Protein AF-A0A957IER5-F1 (afdb_monomer_lite)

Foldseek 3Di:
DVVVVVVVVVVVVVVVVVVVVVVVVVVVPDDPCNVVVCVVPVVSVVVVCCCVPPVVVVVVVVVVVVVVVVVD

Radius of gyration: 19.81 Å; chains: 1; bounding box: 50×20×50 Å

Secondary structure (DSSP, 8-state):
-HHHHHHHHHHHHHHHHHHHHHHHHHHHH--HHHHHHHHT-HHHHHHHHHIIIIIHHHHHHHHHHHHHHT--

pLDDT: mean 94.26, std 7.49, range [53.66, 98.38]

Sequence (72 aa):
MILTGFLTVIAQLLGLLFIVTSMLAMGMSLTTAQIIEPLKNVRLVILALLANFVLIPLLAYVIILVKMIYWF

S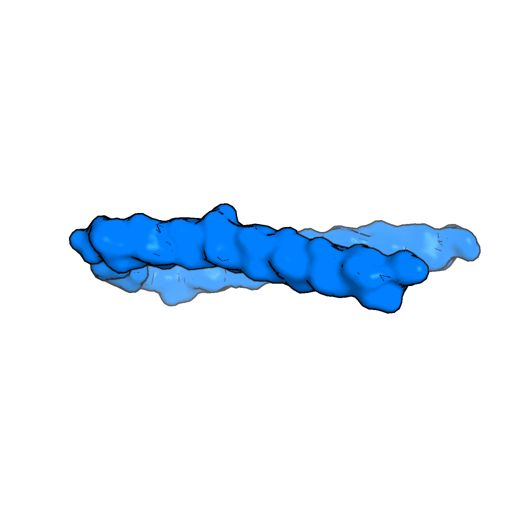tructure (mmCIF, N/CA/C/O backbone):
data_AF-A0A957IER5-F1
#
_entry.id   AF-A0A957IER5-F1
#
loop_
_atom_site.group_PDB
_atom_site.id
_atom_site.type_symbol
_atom_site.label_atom_id
_atom_site.label_alt_id
_atom_site.label_comp_id
_atom_site.label_asym_id
_atom_site.label_entity_id
_atom_site.label_seq_id
_atom_site.pdbx_PDB_ins_code
_atom_site.Cartn_x
_atom_site.Cartn_y
_atom_site.Cartn_z
_atom_site.occupancy
_atom_site.B_iso_or_equiv
_atom_site.auth_seq_id
_atom_site.auth_comp_id
_atom_site.auth_asym_id
_atom_site.auth_atom_id
_atom_site.pdbx_PDB_model_num
ATOM 1 N N . MET A 1 1 ? 27.295 5.636 -18.950 1.00 73.19 1 MET A N 1
ATOM 2 C CA . MET A 1 1 ? 26.901 4.358 -18.314 1.00 73.19 1 MET A CA 1
ATOM 3 C C . MET A 1 1 ? 26.932 4.423 -16.782 1.00 73.19 1 MET A C 1
ATOM 5 O O . MET A 1 1 ? 25.932 4.073 -16.174 1.00 73.19 1 MET A O 1
ATOM 9 N N . ILE A 1 2 ? 28.007 4.918 -16.145 1.00 90.94 2 ILE A N 1
ATOM 10 C CA . ILE A 1 2 ? 28.097 5.017 -14.667 1.00 90.94 2 ILE A CA 1
ATOM 11 C C . ILE A 1 2 ? 27.140 6.076 -14.085 1.00 90.94 2 ILE A C 1
ATOM 13 O O . ILE A 1 2 ? 26.353 5.761 -13.198 1.00 90.94 2 ILE A O 1
ATOM 17 N N . LEU A 1 3 ? 27.136 7.303 -14.627 1.00 93.19 3 LEU A N 1
ATOM 18 C CA . LEU A 1 3 ? 26.242 8.381 -14.172 1.00 93.19 3 LEU A CA 1
ATOM 19 C C . LEU A 1 3 ? 24.759 7.995 -14.282 1.00 93.19 3 LEU A C 1
ATOM 21 O O . LEU A 1 3 ? 23.993 8.184 -13.348 1.00 93.19 3 LEU A O 1
ATOM 25 N N . THR A 1 4 ? 24.361 7.401 -15.406 1.00 94.94 4 THR A N 1
ATOM 26 C CA . THR A 1 4 ? 22.987 6.931 -15.628 1.00 94.94 4 THR A CA 1
ATOM 27 C C . THR A 1 4 ? 22.591 5.824 -14.652 1.00 94.94 4 THR A C 1
ATOM 29 O O . THR A 1 4 ? 21.473 5.838 -14.148 1.00 94.94 4 THR A O 1
ATOM 32 N N . GLY A 1 5 ? 23.503 4.895 -14.338 1.00 94.06 5 GLY A N 1
ATOM 33 C CA . GLY A 1 5 ? 23.264 3.859 -13.329 1.00 94.06 5 GLY A CA 1
ATOM 34 C C . GLY A 1 5 ? 23.075 4.451 -11.932 1.00 94.06 5 GLY A C 1
ATOM 35 O O . GLY A 1 5 ? 22.107 4.124 -11.252 1.00 94.06 5 GLY A O 1
ATOM 36 N N . PHE A 1 6 ? 23.934 5.395 -11.545 1.00 95.81 6 PHE A N 1
ATOM 37 C CA . PHE A 1 6 ? 23.825 6.108 -10.271 1.00 95.81 6 PHE A CA 1
ATOM 38 C C . PHE A 1 6 ? 22.501 6.878 -10.144 1.00 95.81 6 PHE A C 1
ATOM 40 O O . PHE A 1 6 ? 21.789 6.726 -9.152 1.00 95.81 6 PHE A O 1
ATOM 47 N N . LEU A 1 7 ? 22.120 7.636 -11.177 1.00 97.12 7 LEU A N 1
ATOM 48 C CA . LEU A 1 7 ? 20.844 8.356 -11.207 1.00 97.12 7 LEU A CA 1
ATOM 49 C C . LEU A 1 7 ? 19.637 7.411 -11.162 1.00 97.12 7 LEU A C 1
ATOM 51 O O . LEU A 1 7 ? 18.642 7.736 -10.524 1.00 97.12 7 LEU A O 1
ATOM 55 N N . THR A 1 8 ? 19.725 6.234 -11.789 1.00 97.50 8 THR A N 1
ATOM 56 C CA . THR A 1 8 ? 18.650 5.228 -11.755 1.00 97.50 8 THR A CA 1
ATOM 57 C C . THR A 1 8 ? 18.439 4.689 -10.344 1.00 97.50 8 THR A C 1
ATOM 59 O O . THR A 1 8 ? 17.303 4.624 -9.882 1.00 97.50 8 THR A O 1
ATOM 62 N N . VAL A 1 9 ? 19.521 4.355 -9.634 1.00 97.69 9 VAL A N 1
ATOM 63 C CA . VAL A 1 9 ? 19.441 3.880 -8.243 1.00 97.69 9 VAL A CA 1
ATOM 64 C C . VAL A 1 9 ? 18.844 4.957 -7.340 1.00 97.69 9 VAL A C 1
ATOM 66 O O . VAL A 1 9 ? 17.943 4.666 -6.556 1.00 97.69 9 VAL A O 1
ATOM 69 N N . ILE A 1 10 ? 19.277 6.214 -7.489 1.00 97.88 10 ILE A N 1
ATOM 70 C CA . ILE A 1 10 ? 18.683 7.338 -6.753 1.00 97.88 10 ILE A CA 1
ATOM 71 C C . ILE A 1 10 ? 17.192 7.466 -7.076 1.00 97.88 10 ILE A C 1
ATOM 73 O O . ILE A 1 10 ? 16.386 7.559 -6.157 1.00 97.88 10 ILE A O 1
ATOM 77 N N . ALA A 1 11 ? 16.802 7.433 -8.351 1.00 97.44 11 ALA A N 1
ATOM 78 C CA . ALA A 1 11 ? 15.404 7.557 -8.753 1.00 97.44 11 ALA A CA 1
ATOM 79 C C . ALA A 1 11 ? 14.528 6.429 -8.180 1.00 97.44 11 ALA A C 1
ATOM 81 O O . ALA A 1 11 ? 13.419 6.690 -7.722 1.00 97.44 11 ALA A O 1
ATOM 82 N N . GLN A 1 12 ? 15.030 5.192 -8.147 1.00 97.62 12 GLN A N 1
ATOM 83 C CA . GLN A 1 12 ? 14.331 4.056 -7.541 1.00 97.62 12 GLN A CA 1
ATOM 84 C C . GLN A 1 12 ? 14.178 4.219 -6.026 1.00 97.62 12 GLN A C 1
ATOM 86 O O . GLN A 1 12 ? 13.085 4.013 -5.499 1.00 97.62 12 GLN A O 1
ATOM 91 N N . LEU A 1 13 ? 15.245 4.629 -5.331 1.00 98.38 13 LEU A N 1
ATOM 92 C CA . LEU A 1 13 ? 15.208 4.882 -3.889 1.00 98.38 13 LEU A CA 1
ATOM 93 C C . LEU A 1 13 ? 14.240 6.016 -3.546 1.00 98.38 13 LEU A C 1
ATOM 95 O O . LEU A 1 13 ? 13.409 5.865 -2.654 1.00 98.38 13 LEU A O 1
ATOM 99 N N . LEU A 1 14 ? 14.307 7.129 -4.276 1.00 98.12 14 LEU A N 1
ATOM 100 C CA . LEU A 1 14 ? 13.411 8.266 -4.079 1.00 98.12 14 LEU A CA 1
ATOM 101 C C . LEU A 1 14 ? 11.963 7.909 -4.412 1.00 98.12 14 LEU A C 1
ATOM 103 O O . LEU A 1 14 ? 11.070 8.285 -3.661 1.00 98.12 14 LEU A O 1
ATOM 107 N N . GLY A 1 15 ? 11.722 7.154 -5.486 1.00 97.94 15 GLY A N 1
ATOM 108 C CA . GLY A 1 15 ? 10.388 6.675 -5.839 1.00 97.94 15 GLY A CA 1
ATOM 109 C C . GLY A 1 15 ? 9.793 5.787 -4.748 1.00 97.94 15 GLY A C 1
ATOM 110 O O . GLY A 1 15 ? 8.650 5.991 -4.342 1.00 97.94 15 GLY A O 1
ATOM 111 N N . LEU A 1 16 ? 10.583 4.856 -4.207 1.00 98.25 16 LEU A N 1
ATOM 112 C CA . LEU A 1 16 ? 10.155 4.009 -3.095 1.00 98.25 16 LEU A CA 1
ATOM 113 C C . LEU A 1 16 ? 9.846 4.839 -1.843 1.00 98.25 16 LEU A C 1
ATOM 115 O O . LEU A 1 16 ? 8.770 4.695 -1.264 1.00 98.25 16 LEU A O 1
ATOM 119 N N . LEU A 1 17 ? 10.761 5.727 -1.442 1.00 98.38 17 LEU A N 1
ATOM 120 C CA . LEU A 1 17 ? 10.570 6.590 -0.276 1.00 98.38 17 LEU A CA 1
ATOM 121 C C . LEU A 1 17 ? 9.342 7.486 -0.440 1.00 98.38 17 LEU A C 1
ATOM 123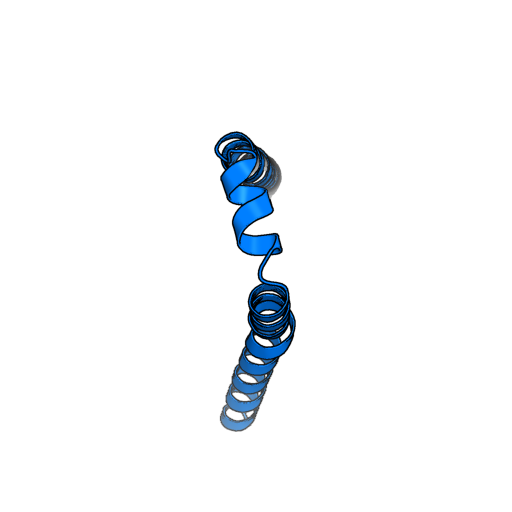 O O . LEU A 1 17 ? 8.562 7.629 0.499 1.00 98.38 17 LEU A O 1
ATOM 127 N N . PHE A 1 18 ? 9.126 8.040 -1.631 1.00 98.12 18 PHE A N 1
ATOM 128 C CA . PHE A 1 18 ? 7.958 8.853 -1.945 1.00 98.12 18 PHE A CA 1
ATOM 129 C C . PHE A 1 18 ? 6.656 8.069 -1.771 1.00 98.12 18 PHE A C 1
ATOM 131 O O . PHE A 1 18 ? 5.743 8.545 -1.097 1.00 98.12 18 PHE A O 1
ATOM 138 N N . ILE A 1 19 ? 6.576 6.859 -2.332 1.00 98.19 19 ILE A N 1
ATOM 139 C CA . ILE A 1 19 ? 5.378 6.019 -2.220 1.00 98.19 19 ILE A CA 1
ATOM 140 C C . ILE A 1 19 ? 5.124 5.672 -0.753 1.00 98.19 19 ILE A C 1
ATOM 142 O O . ILE A 1 19 ? 4.020 5.886 -0.257 1.00 98.19 19 ILE A O 1
ATOM 146 N N . VAL A 1 20 ? 6.141 5.184 -0.039 1.00 98.19 20 VAL A N 1
ATOM 147 C CA . VAL A 1 20 ? 5.998 4.754 1.359 1.00 98.19 20 VAL A CA 1
ATOM 148 C C . VAL A 1 20 ? 5.580 5.919 2.255 1.00 98.19 20 VAL A C 1
ATOM 150 O O . VAL A 1 20 ? 4.624 5.788 3.014 1.00 98.19 20 VAL A O 1
ATOM 153 N N . THR A 1 21 ? 6.247 7.069 2.146 1.00 98.12 21 THR A N 1
ATOM 154 C CA . THR A 1 21 ? 5.921 8.253 2.961 1.00 98.12 21 THR A CA 1
ATOM 155 C C . THR A 1 21 ? 4.544 8.821 2.627 1.00 98.12 21 THR A C 1
ATOM 157 O O . THR A 1 21 ? 3.805 9.173 3.542 1.00 98.12 21 THR A O 1
ATOM 160 N N . SER A 1 22 ? 4.147 8.839 1.351 1.00 97.81 22 SER A N 1
ATOM 161 C CA . SER A 1 22 ? 2.820 9.313 0.934 1.00 97.81 22 SER A CA 1
ATOM 162 C C . SER A 1 22 ? 1.698 8.385 1.404 1.00 97.81 22 SER A C 1
ATOM 164 O O . SER A 1 22 ? 0.677 8.857 1.900 1.00 97.81 22 SER A O 1
ATOM 166 N N . MET A 1 23 ? 1.882 7.065 1.297 1.00 97.69 23 MET A N 1
ATOM 167 C CA . MET A 1 23 ? 0.905 6.083 1.785 1.00 97.69 23 MET A CA 1
ATOM 168 C C . MET A 1 23 ? 0.806 6.099 3.315 1.00 97.69 23 MET A C 1
ATOM 170 O O . MET A 1 23 ? -0.291 5.998 3.863 1.00 97.69 23 MET A O 1
ATOM 174 N N . LEU A 1 24 ? 1.930 6.295 4.012 1.00 97.69 24 LEU A N 1
ATOM 175 C CA . LEU A 1 24 ? 1.954 6.470 5.464 1.00 97.69 24 LEU A CA 1
ATOM 176 C C . LEU A 1 24 ? 1.216 7.748 5.883 1.00 97.69 24 LEU A C 1
ATOM 178 O O . LEU A 1 24 ? 0.373 7.696 6.774 1.00 97.69 24 LEU A O 1
ATOM 182 N N . ALA A 1 25 ? 1.488 8.875 5.220 1.00 97.81 25 ALA A N 1
ATOM 183 C CA . ALA A 1 25 ? 0.810 10.141 5.482 1.00 97.81 25 ALA A CA 1
ATOM 184 C C . ALA A 1 25 ? -0.703 10.032 5.238 1.00 97.81 25 ALA A C 1
ATOM 186 O O . ALA A 1 25 ? -1.490 10.490 6.064 1.00 97.81 25 ALA A O 1
ATOM 187 N N . MET A 1 26 ? -1.115 9.362 4.155 1.00 97.31 26 MET A N 1
ATOM 188 C CA . MET A 1 26 ? -2.523 9.069 3.886 1.00 97.31 26 MET A CA 1
ATOM 189 C C . MET A 1 26 ? -3.144 8.264 5.031 1.00 97.31 26 MET A C 1
ATOM 191 O O . MET A 1 26 ? -4.180 8.664 5.552 1.00 97.31 26 MET A O 1
ATOM 195 N N . GLY A 1 27 ? -2.492 7.190 5.483 1.00 94.56 27 GLY A N 1
ATOM 196 C CA . GLY A 1 27 ? -2.965 6.396 6.619 1.00 94.56 27 GLY A CA 1
ATOM 197 C C . GLY A 1 27 ? -3.071 7.204 7.917 1.00 94.56 27 GLY A C 1
ATOM 198 O O . GLY A 1 27 ? -4.085 7.125 8.602 1.00 94.56 27 GLY A O 1
ATOM 199 N N . MET A 1 28 ? -2.066 8.028 8.227 1.00 96.25 28 MET A N 1
ATOM 200 C CA . MET A 1 28 ? -2.054 8.893 9.416 1.00 96.25 28 MET A CA 1
ATOM 201 C C . MET A 1 28 ? -3.095 10.020 9.364 1.00 96.25 28 MET A C 1
ATOM 203 O O . MET A 1 28 ? -3.496 10.519 10.412 1.00 96.25 28 MET A O 1
ATOM 207 N N . SER A 1 29 ? -3.539 10.424 8.170 1.00 96.12 29 SER A N 1
ATOM 208 C CA . SER A 1 29 ? -4.592 11.433 7.999 1.00 96.12 29 SER A CA 1
ATOM 209 C C . SER A 1 29 ? -6.005 10.904 8.274 1.00 96.12 29 SER A C 1
ATOM 211 O O . SER A 1 29 ? -6.936 11.697 8.422 1.00 96.12 29 SER A O 1
ATOM 213 N N . LEU A 1 30 ? -6.176 9.578 8.346 1.00 96.00 30 LEU A N 1
ATOM 214 C CA . LEU A 1 30 ? -7.470 8.947 8.581 1.00 96.00 30 LEU A CA 1
ATOM 215 C C . LEU A 1 30 ? -7.784 8.858 10.075 1.00 96.00 30 LEU A C 1
ATOM 217 O O . LEU A 1 30 ? -6.981 8.415 10.893 1.00 96.00 30 LEU A O 1
ATOM 221 N N . THR A 1 31 ? -9.016 9.210 10.423 1.00 95.75 31 THR A N 1
ATOM 222 C CA . THR A 1 31 ? -9.584 8.966 11.752 1.00 95.75 31 THR A CA 1
ATOM 223 C C . THR A 1 31 ? -10.136 7.542 11.856 1.00 95.75 31 THR A C 1
ATOM 225 O O . THR A 1 31 ? -10.540 6.931 10.865 1.00 95.75 31 THR A O 1
ATOM 228 N N . THR A 1 32 ? -10.230 7.011 13.078 1.00 93.94 32 THR A N 1
ATOM 229 C CA . THR A 1 32 ? -10.822 5.684 13.336 1.00 93.94 32 THR A CA 1
ATOM 230 C C . THR A 1 32 ? -12.251 5.558 12.802 1.00 93.94 32 THR A C 1
ATOM 232 O O . THR A 1 32 ? -12.618 4.504 12.284 1.00 93.94 32 THR A O 1
ATOM 235 N N . ALA A 1 33 ? -13.043 6.633 12.858 1.00 94.69 33 ALA A N 1
ATOM 236 C CA . ALA A 1 33 ? -14.391 6.668 12.296 1.00 94.69 33 ALA A CA 1
ATOM 237 C C . ALA A 1 33 ? -14.386 6.473 10.770 1.00 94.69 33 ALA A C 1
ATOM 239 O O . ALA A 1 33 ? -15.119 5.623 10.272 1.00 94.69 33 ALA A O 1
ATOM 240 N N . GLN A 1 34 ? -13.503 7.172 10.046 1.00 94.50 34 GLN A N 1
ATOM 241 C CA . GLN A 1 34 ? -13.378 7.068 8.584 1.00 94.50 34 GLN A CA 1
ATOM 242 C C . GLN A 1 34 ? -12.932 5.678 8.109 1.00 94.50 34 GLN A C 1
ATOM 244 O O . GLN A 1 34 ? -13.221 5.302 6.978 1.00 94.50 34 GLN A O 1
ATOM 249 N N . ILE A 1 35 ? -12.246 4.906 8.957 1.00 93.88 35 ILE A N 1
ATOM 250 C CA . ILE A 1 35 ? -11.868 3.519 8.652 1.00 93.88 35 ILE A CA 1
ATOM 251 C C . ILE A 1 35 ? -13.058 2.580 8.865 1.00 93.88 35 ILE A C 1
ATOM 253 O O . ILE A 1 35 ? -13.345 1.732 8.026 1.00 93.88 35 ILE A O 1
ATOM 257 N N . ILE A 1 36 ? -13.760 2.711 9.992 1.00 95.38 36 ILE A N 1
ATOM 258 C CA . ILE A 1 36 ? -14.809 1.764 10.393 1.00 95.38 36 ILE A CA 1
ATOM 259 C C . ILE A 1 36 ? -16.110 2.001 9.620 1.00 95.38 36 ILE A C 1
ATOM 261 O O . ILE A 1 36 ? -16.796 1.047 9.258 1.00 95.38 36 ILE A O 1
ATOM 265 N N . GLU A 1 37 ? -16.463 3.256 9.355 1.00 94.94 37 GLU A N 1
ATOM 266 C CA . GLU A 1 37 ? -17.694 3.641 8.666 1.00 94.94 37 GLU A CA 1
ATOM 267 C C . GLU A 1 37 ? -17.910 2.926 7.317 1.00 94.94 37 GLU A C 1
ATOM 269 O O . GLU A 1 37 ? -18.959 2.289 7.162 1.00 94.94 37 GLU A O 1
ATOM 274 N N . PRO A 1 38 ? -16.952 2.919 6.367 1.00 90.50 38 PRO A N 1
ATOM 275 C CA . PRO A 1 38 ? -17.123 2.190 5.111 1.00 90.50 38 PRO A CA 1
ATOM 276 C C . PRO A 1 38 ? -17.198 0.671 5.318 1.00 90.50 38 PRO A C 1
ATOM 278 O O . PRO A 1 38 ? -17.920 -0.009 4.586 1.00 90.50 38 PRO A O 1
ATOM 281 N N . LEU A 1 39 ? -16.519 0.129 6.337 1.00 94.38 39 LEU A N 1
ATOM 282 C CA . LEU A 1 39 ? -16.492 -1.312 6.614 1.00 94.38 39 LEU A CA 1
ATOM 283 C C . LEU A 1 39 ? -17.828 -1.859 7.128 1.00 94.38 39 LEU A C 1
ATOM 285 O O . LEU A 1 39 ? -18.122 -3.037 6.930 1.00 94.38 39 LEU A O 1
ATOM 289 N N . LYS A 1 40 ? -18.674 -1.017 7.733 1.00 95.50 40 LYS A N 1
ATOM 290 C CA . LYS A 1 40 ? -20.018 -1.424 8.181 1.00 95.50 40 LYS A CA 1
ATOM 291 C C . LYS A 1 40 ? -20.920 -1.835 7.014 1.00 95.50 40 LYS A C 1
ATOM 293 O O . LYS A 1 40 ? -21.818 -2.655 7.190 1.00 95.50 40 LYS A O 1
ATOM 298 N N . ASN A 1 41 ? -20.667 -1.312 5.815 1.00 95.50 41 ASN A N 1
ATOM 299 C CA . ASN A 1 41 ? -21.429 -1.629 4.613 1.00 95.50 41 ASN A CA 1
ATOM 300 C C . ASN A 1 41 ? -20.748 -2.738 3.807 1.00 95.50 41 ASN A C 1
ATOM 302 O O . ASN A 1 41 ? -20.206 -2.502 2.728 1.00 95.50 41 ASN A O 1
ATOM 306 N N . VAL A 1 42 ? -20.832 -3.975 4.300 1.00 94.81 42 VAL A N 1
ATOM 307 C CA . VAL A 1 42 ? -20.175 -5.150 3.696 1.00 94.81 42 VAL A CA 1
ATOM 308 C C . VAL A 1 42 ? -20.484 -5.299 2.200 1.00 94.81 42 VAL A C 1
ATOM 310 O O . VAL A 1 42 ? -19.589 -5.592 1.412 1.00 94.81 42 VAL A O 1
ATOM 313 N N . ARG A 1 43 ? -21.726 -5.025 1.770 1.00 96.50 43 ARG A N 1
ATOM 314 C CA . ARG A 1 43 ? -22.100 -5.049 0.344 1.00 96.50 43 ARG A CA 1
ATOM 315 C C . ARG A 1 43 ? -21.282 -4.056 -0.488 1.00 96.50 43 ARG A C 1
ATOM 317 O O . ARG A 1 43 ? -20.83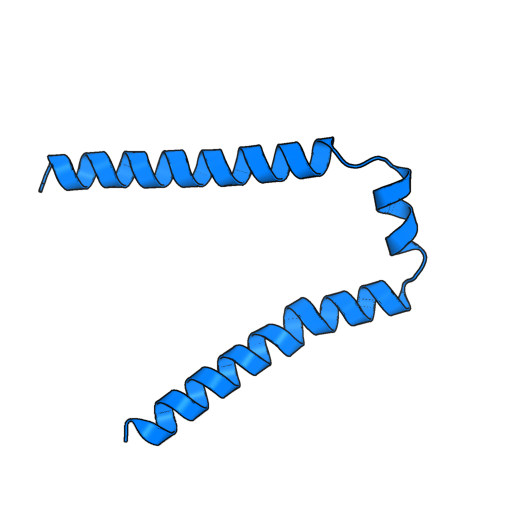8 -4.415 -1.574 1.00 96.50 43 ARG A O 1
ATOM 324 N N . LEU A 1 44 ? -21.083 -2.831 0.006 1.00 95.56 44 LEU A N 1
ATOM 325 C CA . LEU A 1 44 ? -20.271 -1.821 -0.679 1.00 95.56 44 LEU A CA 1
ATOM 326 C C . LEU A 1 44 ? -18.800 -2.226 -0.707 1.00 95.56 44 LEU A C 1
ATOM 328 O O . LEU A 1 44 ? -18.170 -2.094 -1.749 1.00 95.56 44 LEU A O 1
ATOM 332 N N . VAL A 1 45 ? -18.276 -2.778 0.391 1.00 96.31 45 VAL A N 1
ATOM 333 C CA . VAL A 1 45 ? -16.896 -3.281 0.450 1.00 96.31 45 VAL A CA 1
ATOM 334 C C . VAL A 1 45 ? -16.678 -4.385 -0.582 1.00 96.31 45 VAL A C 1
ATOM 336 O O . VAL A 1 45 ? -15.738 -4.309 -1.364 1.00 96.31 45 VAL A O 1
ATOM 339 N N . ILE A 1 46 ? -17.570 -5.378 -0.651 1.00 97.31 46 ILE A N 1
ATOM 340 C CA . ILE A 1 46 ? -17.472 -6.468 -1.632 1.00 97.31 46 ILE A CA 1
ATOM 341 C C . ILE A 1 46 ? -17.551 -5.925 -3.061 1.00 97.31 46 ILE A C 1
ATOM 343 O O . ILE A 1 46 ? -16.737 -6.303 -3.898 1.00 97.31 46 ILE A O 1
ATOM 347 N N . LEU A 1 47 ? -18.491 -5.020 -3.351 1.00 97.06 47 LEU A N 1
ATOM 348 C CA . LEU A 1 47 ? -18.594 -4.404 -4.677 1.00 97.06 47 LEU A CA 1
ATOM 349 C C . LEU A 1 47 ? -17.335 -3.605 -5.034 1.00 97.06 47 LEU A C 1
ATOM 351 O O . LEU A 1 47 ? -16.857 -3.709 -6.161 1.00 97.06 47 LEU A O 1
ATOM 355 N N . ALA A 1 48 ? -16.766 -2.860 -4.085 1.00 95.81 48 ALA A N 1
ATOM 356 C CA . ALA A 1 48 ? -15.521 -2.129 -4.280 1.00 95.81 48 ALA A CA 1
ATOM 357 C C . ALA A 1 48 ? -14.343 -3.080 -4.536 1.00 95.81 48 ALA A C 1
ATOM 359 O O . ALA A 1 48 ? -13.537 -2.821 -5.428 1.00 95.81 48 ALA A O 1
ATOM 360 N N . LEU A 1 49 ? -14.258 -4.201 -3.815 1.00 96.94 49 LEU A N 1
ATOM 361 C CA . LEU A 1 49 ? -13.238 -5.223 -4.049 1.00 96.94 49 LEU A CA 1
ATOM 362 C C . LEU A 1 49 ? -13.392 -5.852 -5.438 1.00 96.94 49 LEU A C 1
ATOM 364 O O . LEU A 1 49 ? -12.422 -5.911 -6.187 1.00 96.94 49 LEU A O 1
ATOM 368 N N . LEU A 1 50 ? -14.602 -6.260 -5.827 1.00 98.00 50 LEU A N 1
ATOM 369 C CA . LEU A 1 50 ? -14.856 -6.822 -7.156 1.00 98.00 50 LEU A CA 1
ATOM 370 C C . LEU A 1 50 ? -14.538 -5.815 -8.268 1.00 98.00 50 LEU A C 1
ATOM 372 O O . LEU A 1 50 ? -13.913 -6.173 -9.263 1.00 98.00 50 LEU A O 1
ATOM 376 N N . ALA A 1 51 ? -14.905 -4.546 -8.093 1.00 97.25 51 ALA A N 1
ATOM 377 C CA . ALA A 1 51 ? -14.575 -3.506 -9.056 1.00 97.25 51 ALA A CA 1
ATOM 378 C C . ALA A 1 51 ? -13.051 -3.330 -9.199 1.00 97.25 51 ALA A C 1
ATOM 380 O O . ALA A 1 51 ? -12.524 -3.389 -10.307 1.00 97.25 51 ALA A O 1
ATOM 381 N N . ASN A 1 52 ? -12.322 -3.171 -8.093 1.00 96.75 52 ASN A N 1
ATOM 382 C CA . ASN A 1 52 ? -10.890 -2.871 -8.150 1.00 96.75 52 ASN A CA 1
ATOM 383 C C . ASN A 1 52 ? -10.026 -4.081 -8.534 1.00 96.75 52 ASN A C 1
ATOM 385 O O . ASN A 1 52 ? -9.047 -3.921 -9.257 1.00 96.75 52 ASN A O 1
ATOM 389 N N . PHE A 1 53 ? -10.385 -5.286 -8.082 1.00 97.12 53 PHE A N 1
ATOM 390 C CA . PHE A 1 53 ? -9.561 -6.486 -8.260 1.00 97.12 53 PHE A CA 1
ATOM 391 C C . PHE A 1 53 ? -10.025 -7.420 -9.380 1.00 97.12 53 PHE A C 1
ATOM 393 O O . PHE A 1 53 ? -9.231 -8.240 -9.828 1.00 97.12 53 PHE A O 1
ATOM 400 N N . VAL A 1 54 ? -11.274 -7.325 -9.847 1.00 97.19 54 VAL A N 1
ATOM 401 C CA . VAL A 1 54 ? -11.779 -8.165 -10.951 1.00 97.19 54 VAL A CA 1
ATOM 402 C C . VAL A 1 54 ? -12.073 -7.315 -12.177 1.00 97.19 54 VAL A C 1
ATOM 404 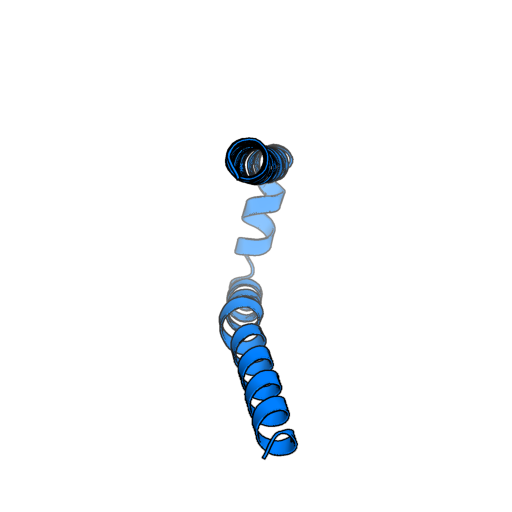O O . VAL A 1 54 ? -11.529 -7.578 -13.248 1.00 97.19 54 VAL A O 1
ATOM 407 N N . LEU A 1 55 ? -12.889 -6.269 -12.029 1.00 97.69 55 LEU A N 1
ATOM 408 C CA . LEU A 1 55 ? -13.338 -5.470 -13.168 1.00 97.69 55 LEU A CA 1
ATOM 409 C C . LEU A 1 55 ? -12.185 -4.696 -13.821 1.00 97.69 55 LEU A C 1
ATOM 411 O O . LEU A 1 55 ? -12.040 -4.762 -15.038 1.00 97.69 55 LEU A O 1
ATOM 415 N N . ILE A 1 56 ? -11.345 -4.003 -13.042 1.00 97.31 56 ILE A N 1
ATOM 416 C CA . ILE A 1 56 ? -10.210 -3.242 -13.596 1.00 97.31 56 ILE A CA 1
ATOM 417 C C . ILE A 1 56 ? -9.213 -4.160 -14.335 1.00 97.31 56 ILE A C 1
ATOM 419 O O . ILE A 1 56 ? -8.905 -3.865 -15.494 1.00 97.31 56 ILE A O 1
ATOM 423 N N . PRO A 1 57 ? -8.735 -5.285 -13.761 1.00 96.44 57 PRO A N 1
ATOM 424 C CA . PRO A 1 57 ? -7.866 -6.207 -14.497 1.00 96.44 57 PRO A CA 1
ATOM 425 C C . PRO A 1 57 ? -8.521 -6.802 -15.746 1.00 96.44 57 PRO A C 1
ATOM 427 O O . PRO A 1 57 ? -7.862 -6.931 -16.777 1.00 96.44 57 PRO A O 1
ATOM 430 N N . LEU A 1 58 ? -9.820 -7.117 -15.694 1.00 97.75 58 LEU A N 1
ATOM 431 C CA . LEU A 1 58 ? -10.549 -7.631 -16.853 1.00 97.75 58 LEU A CA 1
ATOM 432 C C . LEU A 1 58 ? -10.626 -6.591 -17.978 1.00 97.75 58 LEU A C 1
ATOM 434 O O . LEU A 1 58 ? -10.395 -6.922 -19.138 1.00 97.75 58 LEU A O 1
ATOM 438 N N . LEU A 1 59 ? -10.883 -5.324 -17.645 1.00 97.06 59 LEU A N 1
ATOM 439 C CA . LEU A 1 59 ? -10.853 -4.224 -18.610 1.00 97.06 59 LEU A CA 1
ATOM 440 C C . LEU A 1 59 ? -9.465 -4.068 -19.241 1.00 97.06 59 LEU A C 1
ATOM 442 O O . LEU A 1 59 ? -9.363 -3.941 -20.460 1.00 97.06 59 LEU A O 1
ATOM 446 N N . ALA A 1 60 ? -8.397 -4.135 -18.441 1.00 96.00 60 ALA A N 1
ATOM 447 C CA . ALA A 1 60 ? -7.029 -4.105 -18.956 1.00 96.00 60 ALA A CA 1
ATOM 448 C C . ALA A 1 60 ? -6.762 -5.266 -19.929 1.00 96.00 60 ALA A C 1
ATOM 450 O O . ALA A 1 60 ? -6.174 -5.059 -20.991 1.00 96.00 60 ALA A O 1
ATOM 451 N N . TYR A 1 61 ? -7.250 -6.469 -19.615 1.00 96.69 61 TYR A N 1
ATOM 452 C CA . TYR A 1 61 ? -7.146 -7.626 -20.501 1.00 96.69 61 TYR A CA 1
ATOM 453 C C . TYR A 1 61 ? -7.886 -7.414 -21.825 1.00 96.69 61 TYR A C 1
ATOM 455 O O . TYR A 1 61 ? -7.321 -7.673 -22.885 1.00 96.69 61 TYR A O 1
ATOM 463 N N . VAL A 1 62 ? -9.112 -6.881 -21.790 1.00 96.19 62 VAL A N 1
ATOM 464 C CA . VAL A 1 62 ? -9.863 -6.544 -23.010 1.00 96.19 62 VAL A CA 1
ATOM 465 C C . VAL A 1 62 ? -9.103 -5.518 -23.848 1.00 96.19 62 VAL A C 1
ATOM 467 O O . VAL A 1 62 ? -8.983 -5.699 -25.056 1.00 96.19 62 VAL A O 1
ATOM 470 N N . ILE A 1 63 ? -8.527 -4.481 -23.233 1.00 95.75 63 ILE A N 1
ATOM 471 C CA . ILE A 1 63 ? -7.721 -3.481 -23.953 1.00 95.75 63 ILE A CA 1
ATOM 472 C C . ILE A 1 63 ? -6.518 -4.140 -24.643 1.00 95.75 63 ILE A C 1
ATOM 474 O O . ILE A 1 63 ? -6.232 -3.841 -25.803 1.00 95.75 63 ILE A O 1
ATOM 478 N N . ILE A 1 64 ? -5.829 -5.059 -23.962 1.00 96.12 64 ILE A N 1
ATOM 479 C CA . ILE A 1 64 ? -4.699 -5.802 -24.535 1.00 96.12 64 ILE A CA 1
ATOM 480 C C . ILE A 1 64 ? -5.162 -6.698 -25.689 1.00 96.12 64 ILE A C 1
ATOM 482 O O . ILE A 1 64 ? -4.519 -6.706 -26.737 1.00 96.12 64 ILE A O 1
ATOM 486 N N . LEU A 1 65 ? -6.279 -7.412 -25.530 1.00 94.75 65 LEU A N 1
ATOM 487 C CA . LEU A 1 65 ? -6.845 -8.286 -26.559 1.00 94.75 65 LE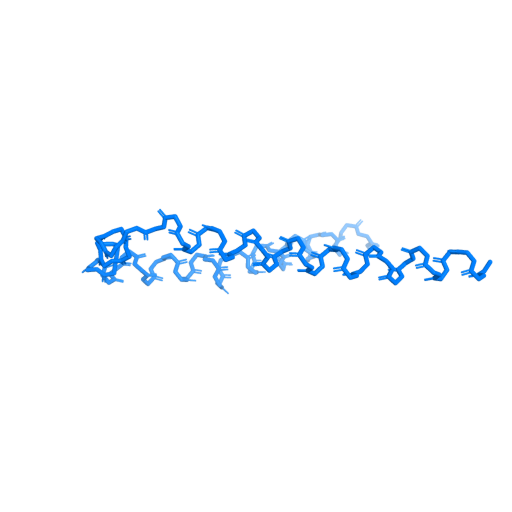U A CA 1
ATOM 488 C C . LEU A 1 65 ? -7.223 -7.496 -27.817 1.00 94.75 65 LEU A C 1
ATO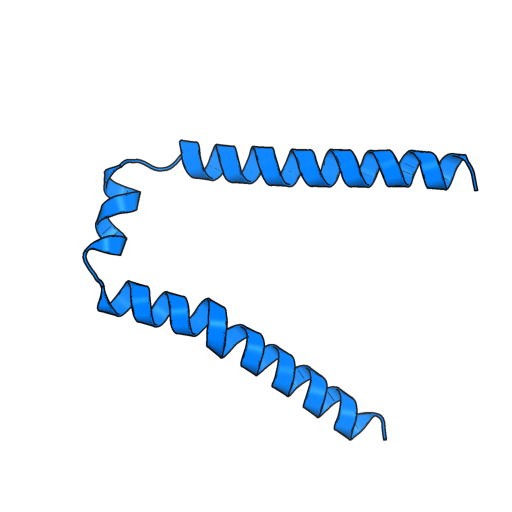M 490 O O . LEU A 1 65 ? -6.901 -7.897 -28.932 1.00 94.75 65 LEU A O 1
ATOM 494 N N . VAL A 1 66 ? -7.858 -6.339 -27.633 1.00 93.88 66 VAL A N 1
ATOM 495 C CA . VAL A 1 66 ? -8.214 -5.432 -28.723 1.00 93.88 66 VAL A CA 1
ATOM 496 C C . VAL A 1 66 ? -6.956 -4.894 -29.404 1.00 93.88 66 VAL A C 1
ATOM 498 O O . VAL A 1 66 ? -6.860 -4.940 -30.625 1.00 93.88 66 VAL A O 1
ATOM 501 N N . LYS A 1 67 ? -5.948 -4.442 -28.644 1.00 92.12 67 LYS A N 1
ATOM 502 C CA . LYS A 1 67 ? -4.660 -4.032 -29.225 1.00 92.12 67 LYS A CA 1
ATOM 503 C C . LYS A 1 67 ? -4.042 -5.164 -30.053 1.00 92.12 67 LYS A C 1
ATOM 505 O O . LYS A 1 67 ? -3.520 -4.896 -31.128 1.00 92.12 67 LYS A O 1
ATOM 510 N N . MET A 1 68 ? -4.099 -6.402 -29.563 1.00 85.31 68 MET A N 1
ATOM 511 C CA . MET A 1 68 ? -3.564 -7.572 -30.257 1.00 85.31 68 MET A CA 1
ATOM 512 C C . MET A 1 68 ? -4.300 -7.831 -31.578 1.00 85.31 68 MET A C 1
ATOM 514 O O . MET A 1 68 ? -3.634 -8.067 -32.575 1.00 85.31 68 MET A O 1
ATOM 518 N N . ILE A 1 69 ? -5.633 -7.711 -31.624 1.00 83.94 69 ILE A N 1
ATOM 519 C CA . ILE A 1 69 ? -6.424 -7.958 -32.844 1.00 83.94 69 ILE A CA 1
ATOM 520 C C . ILE A 1 69 ? -6.123 -6.965 -33.981 1.00 83.94 69 ILE A C 1
ATOM 522 O O . ILE A 1 69 ? -6.198 -7.346 -35.139 1.00 83.94 69 ILE A O 1
ATOM 526 N N . TYR A 1 70 ? -5.793 -5.706 -33.661 1.00 74.19 70 TYR A N 1
ATOM 527 C CA . TYR A 1 70 ? -5.515 -4.649 -34.650 1.00 74.19 70 TYR A CA 1
ATOM 528 C C . TYR A 1 70 ? -4.046 -4.587 -35.107 1.00 74.19 70 TYR A C 1
ATOM 530 O O . TYR A 1 70 ? -3.713 -3.780 -35.972 1.00 74.19 70 TYR A O 1
ATOM 538 N N . TRP A 1 71 ? -3.160 -5.372 -34.489 1.00 64.25 71 TRP A N 1
ATOM 539 C CA . TRP A 1 71 ? -1.722 -5.423 -34.796 1.00 64.25 71 TRP A CA 1
ATOM 540 C C . TRP A 1 71 ? -1.299 -6.703 -35.547 1.00 64.25 71 TRP A C 1
ATOM 542 O O . TRP A 1 71 ? -0.104 -6.885 -35.784 1.00 64.25 71 TRP A O 1
ATOM 552 N N . PHE A 1 72 ? -2.259 -7.555 -35.924 1.00 53.66 72 PHE A N 1
ATOM 553 C CA . PHE A 1 72 ? -2.121 -8.641 -36.904 1.00 53.66 72 PHE A CA 1
ATOM 554 C C . PHE A 1 72 ? -2.884 -8.276 -38.179 1.00 53.66 72 PHE A C 1
ATOM 556 O O . PHE A 1 72 ? -2.402 -8.662 -39.266 1.00 53.66 72 PHE A O 1
#